Protein AF-A0A8C5FB60-F1 (afdb_monomer)

InterPro domains:
  IPR001315 CARD domain [PF00619] (2-83)
  IPR001315 CARD domain [PS50209] (1-87)
  IPR002398 Peptidase C14 family [PTHR47901] (4-89)
  IPR011029 Death-like domain superfamily [G3DSA:1.10.533.10] (1-86)
  IPR011029 Death-like domain superfamily [SSF47986] (2-84)

Solvent-accessible surface area (backbone atoms only — not comparable to full-atom values): 5532 Å² total; per-residue (Å²): 113,59,68,62,52,46,32,72,69,63,50,67,70,56,55,53,53,52,44,52,52,36,34,76,69,66,72,38,52,74,65,56,48,47,49,36,64,70,76,35,94,43,70,44,49,24,42,47,45,49,51,52,51,30,59,72,70,31,68,69,40,46,52,51,54,52,51,48,35,61,74,76,34,52,68,59,27,41,77,54,66,77,39,81,72,95,78,79,80,80,83,73,80,133

Secondary structure (DSSP, 8-state):
-HHHHHHHH--HHHHHHHHHHHHHTTSS-HHHHHHHHHS-SSHHHHHHHHHHHHHHH-HHHHHHHHHHHHHH-HHHHHHTTSS-----------

Organism: Gadus morhua (NCBI:txid8049)

Radius of gyration: 15.31 Å; Cα contacts (8 Å, |Δi|>4): 73; chains: 1; bounding box: 53×37×25 Å

Foldseek 3Di:
DLLVLCLVPPDPVLLLVLLVQCVVVVLDPPVLSCCLPPVDDDSSSSSNSSVVSLVVSHDVSVVSSLVCCVVPPVVSCCSSVVDPDPDDPDPDDD

Structure (mmCIF, N/CA/C/O backbone):
data_AF-A0A8C5FB60-F1
#
_entry.id   AF-A0A8C5FB60-F1
#
loop_
_atom_site.group_PDB
_atom_site.id
_atom_site.type_symbol
_atom_site.label_atom_id
_atom_site.label_alt_id
_atom_site.label_comp_id
_atom_site.label_asym_id
_atom_site.label_entity_id
_atom_site.label_seq_id
_atom_site.pdbx_PDB_ins_code
_atom_site.Cartn_x
_atom_site.Cartn_y
_atom_site.Cartn_z
_atom_site.occupancy
_atom_site.B_iso_or_equiv
_atom_site.auth_seq_id
_atom_site.auth_comp_id
_atom_site.auth_asym_id
_atom_site.auth_atom_id
_atom_site.pdbx_PDB_model_num
ATOM 1 N N . MET A 1 1 ? 0.302 -19.308 0.438 1.00 69.62 1 MET A N 1
ATOM 2 C CA . MET A 1 1 ? 0.925 -18.056 0.941 1.00 69.62 1 MET A CA 1
ATOM 3 C C . MET A 1 1 ? 0.187 -16.845 0.374 1.00 69.62 1 MET A C 1
ATOM 5 O O . MET A 1 1 ? 0.306 -16.591 -0.819 1.00 69.62 1 MET A O 1
ATOM 9 N N . VAL A 1 2 ? -0.532 -16.085 1.209 1.00 85.06 2 VAL A N 1
ATOM 10 C CA . VAL A 1 2 ? -1.321 -14.896 0.800 1.00 85.06 2 VAL A CA 1
ATOM 11 C C . VAL A 1 2 ? -0.456 -13.827 0.118 1.00 85.06 2 VAL A C 1
ATOM 13 O O . VAL A 1 2 ? -0.845 -13.271 -0.905 1.00 85.06 2 VAL A O 1
ATOM 16 N N . ARG A 1 3 ? 0.764 -13.595 0.622 1.00 89.00 3 ARG A N 1
ATOM 17 C CA . ARG A 1 3 ? 1.731 -12.648 0.040 1.00 89.00 3 ARG A CA 1
ATOM 18 C C . ARG A 1 3 ? 2.076 -12.976 -1.416 1.00 89.00 3 ARG A C 1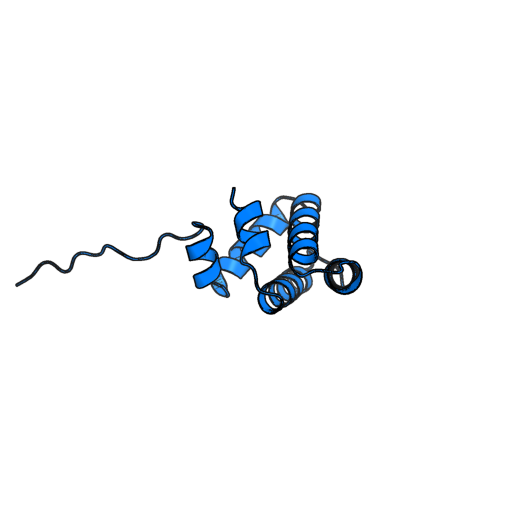
ATOM 20 O O . ARG A 1 3 ? 2.063 -12.090 -2.264 1.00 89.00 3 ARG A O 1
ATOM 27 N N . CYS A 1 4 ? 2.382 -14.240 -1.714 1.00 90.50 4 CYS A N 1
ATOM 28 C CA . CYS A 1 4 ? 2.722 -14.661 -3.074 1.00 90.50 4 CYS A CA 1
ATOM 29 C C . CYS A 1 4 ? 1.548 -14.466 -4.032 1.00 90.50 4 CYS A C 1
ATOM 31 O O . CYS A 1 4 ? 1.753 -14.001 -5.151 1.00 90.50 4 CYS A O 1
ATOM 33 N N . GLU A 1 5 ? 0.337 -14.797 -3.588 1.00 92.81 5 GLU A N 1
ATOM 34 C CA . GLU A 1 5 ? -0.858 -14.669 -4.416 1.00 92.81 5 GLU A CA 1
ATOM 35 C C . GLU A 1 5 ? -1.206 -13.201 -4.672 1.00 92.81 5 GLU A C 1
ATOM 37 O O . GLU A 1 5 ? -1.474 -12.820 -5.811 1.00 92.81 5 GLU A O 1
ATOM 42 N N . PHE A 1 6 ? -1.067 -12.341 -3.658 1.00 93.62 6 PHE A N 1
ATOM 43 C CA . PHE A 1 6 ? -1.228 -10.896 -3.815 1.00 93.62 6 PHE A CA 1
ATOM 44 C C . PHE A 1 6 ? -0.258 -10.346 -4.861 1.00 93.62 6 PHE A C 1
ATOM 46 O O . PHE A 1 6 ? -0.683 -9.706 -5.816 1.00 93.62 6 PHE A O 1
ATOM 53 N N . VAL A 1 7 ? 1.038 -10.653 -4.745 1.00 94.75 7 VAL A N 1
ATOM 54 C CA . VAL A 1 7 ? 2.062 -10.175 -5.691 1.00 94.75 7 VAL A CA 1
ATOM 55 C C . VAL A 1 7 ? 1.778 -10.637 -7.125 1.00 94.75 7 VAL A C 1
ATOM 57 O O . VAL A 1 7 ? 2.014 -9.893 -8.080 1.00 94.75 7 VAL A O 1
ATOM 60 N N . LYS A 1 8 ? 1.257 -11.856 -7.299 1.00 93.44 8 LYS A N 1
ATOM 61 C CA . LYS A 1 8 ? 0.904 -12.392 -8.618 1.00 93.44 8 LYS A CA 1
ATOM 62 C C . LYS A 1 8 ? -0.314 -11.690 -9.219 1.00 93.44 8 LYS A C 1
ATOM 64 O O . LYS A 1 8 ? -0.259 -11.317 -10.394 1.00 93.44 8 LYS A O 1
ATOM 69 N N . THR A 1 9 ? -1.372 -11.503 -8.435 1.00 92.06 9 THR A N 1
ATOM 70 C CA . THR A 1 9 ? -2.723 -11.180 -8.930 1.00 92.06 9 THR A CA 1
ATOM 71 C C . THR A 1 9 ? -3.101 -9.705 -8.835 1.00 92.06 9 THR A C 1
ATOM 73 O O . THR A 1 9 ? -3.955 -9.248 -9.598 1.00 92.06 9 THR A O 1
ATOM 76 N N . VAL A 1 10 ? -2.467 -8.932 -7.947 1.00 94.88 10 VAL A N 1
ATOM 77 C CA . VAL A 1 10 ? -2.839 -7.532 -7.720 1.00 94.88 10 VAL A CA 1
ATOM 78 C C . VAL A 1 10 ? -2.615 -6.686 -8.975 1.00 94.88 10 VAL A C 1
ATOM 80 O O . VAL A 1 10 ? -1.591 -6.790 -9.656 1.00 94.88 10 VAL A O 1
ATOM 83 N N . LYS A 1 11 ? -3.584 -5.823 -9.288 1.00 94.50 11 LYS A N 1
ATOM 84 C CA . LYS A 1 11 ? -3.502 -4.846 -10.383 1.00 94.50 11 LYS A CA 1
ATOM 8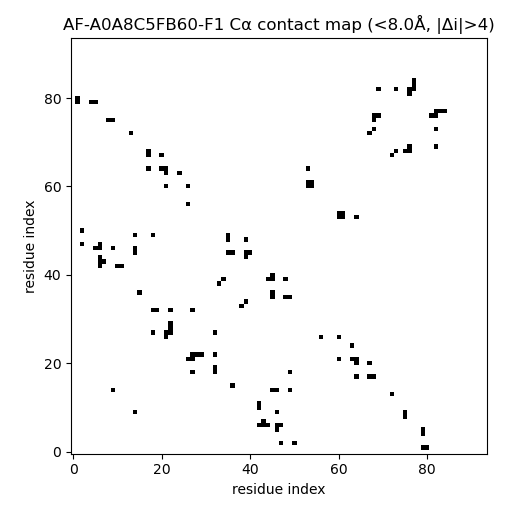5 C C . LYS A 1 11 ? -2.822 -3.566 -9.895 1.00 94.50 11 LYS A C 1
ATOM 87 O O . LYS A 1 11 ? -2.953 -3.197 -8.732 1.00 94.50 11 LYS A O 1
ATOM 92 N N . ILE A 1 12 ? -2.161 -2.837 -10.796 1.00 93.94 12 ILE A N 1
ATOM 93 C CA . ILE A 1 12 ? -1.488 -1.571 -10.448 1.00 93.94 12 ILE A CA 1
ATOM 94 C C . ILE A 1 12 ? -2.455 -0.524 -9.871 1.00 93.94 12 ILE A C 1
ATOM 96 O O . ILE A 1 12 ? -2.099 0.202 -8.949 1.00 93.94 12 ILE A O 1
ATOM 100 N N . SER A 1 13 ? -3.699 -0.491 -10.358 1.00 94.25 13 SER A N 1
ATOM 101 C CA . SER A 1 13 ? -4.749 0.390 -9.837 1.00 94.25 13 SER A CA 1
ATOM 102 C C . SER A 1 13 ? -5.094 0.091 -8.378 1.00 94.25 13 SER A C 1
ATOM 104 O O . SER A 1 13 ? -5.302 1.020 -7.604 1.00 94.25 13 SER A O 1
ATOM 106 N N . VAL A 1 14 ? -5.096 -1.189 -7.995 1.00 95.19 14 VAL A N 1
ATOM 107 C CA . VAL A 1 14 ? -5.331 -1.620 -6.612 1.00 95.19 14 VAL A CA 1
ATOM 108 C C . VAL A 1 14 ? -4.159 -1.217 -5.721 1.00 95.19 14 VAL A C 1
ATOM 110 O O . VAL A 1 14 ? -4.389 -0.684 -4.644 1.00 95.19 14 VAL A O 1
ATOM 113 N N . ILE A 1 15 ? -2.913 -1.391 -6.181 1.00 95.75 15 ILE A N 1
ATOM 114 C CA . ILE A 1 15 ? -1.722 -0.920 -5.448 1.00 95.75 15 ILE A CA 1
ATOM 115 C C . ILE A 1 15 ? -1.834 0.584 -5.168 1.00 95.75 15 ILE A C 1
ATOM 117 O O . ILE A 1 15 ? -1.690 1.001 -4.022 1.00 95.75 15 ILE A O 1
ATOM 121 N N . ARG A 1 16 ? -2.150 1.392 -6.191 1.00 95.06 16 ARG A N 1
ATOM 122 C CA . ARG A 1 16 ? -2.292 2.847 -6.039 1.00 95.06 16 ARG A CA 1
ATOM 123 C C . ARG A 1 16 ? -3.381 3.214 -5.033 1.00 95.06 16 ARG A C 1
ATOM 125 O O . ARG A 1 16 ? -3.114 3.990 -4.127 1.00 95.06 16 ARG A O 1
ATOM 132 N N . GLY A 1 17 ? -4.566 2.619 -5.152 1.00 95.12 17 GLY A N 1
ATOM 133 C CA . GLY A 1 17 ? -5.661 2.922 -4.233 1.00 95.12 17 GLY A CA 1
ATOM 134 C C . GLY A 1 17 ? -5.398 2.459 -2.795 1.00 95.12 17 GLY A C 1
ATOM 135 O O . GLY A 1 17 ? -5.854 3.103 -1.860 1.00 95.12 17 GLY A O 1
ATOM 136 N N . LEU A 1 18 ? -4.634 1.380 -2.592 1.00 96.00 18 LEU A N 1
ATOM 137 C CA . LEU A 1 18 ? -4.196 0.978 -1.251 1.00 96.00 18 LEU A CA 1
ATOM 138 C C . LEU A 1 18 ? -3.188 1.968 -0.656 1.00 96.00 18 LEU A C 1
ATOM 140 O O . LEU A 1 18 ? -3.274 2.276 0.528 1.00 96.00 18 LEU A O 1
ATOM 144 N N . LEU A 1 19 ? -2.262 2.490 -1.465 1.00 96.00 19 LEU A N 1
ATOM 145 C CA . LEU A 1 19 ? -1.338 3.542 -1.033 1.00 96.00 19 LEU A CA 1
ATOM 146 C C . LEU A 1 19 ? -2.076 4.835 -0.668 1.00 96.00 19 LEU A C 1
ATOM 148 O O . LEU A 1 19 ? -1.727 5.461 0.328 1.00 96.00 19 LEU A O 1
ATOM 152 N N . ASP A 1 20 ? -3.100 5.210 -1.440 1.00 95.62 20 ASP A N 1
ATOM 153 C CA . ASP A 1 20 ? -3.958 6.364 -1.142 1.00 95.62 20 ASP A CA 1
ATOM 154 C C . ASP A 1 20 ? -4.650 6.208 0.219 1.00 95.62 20 ASP A C 1
ATOM 156 O O . ASP A 1 20 ? -4.617 7.120 1.042 1.00 95.62 20 ASP A O 1
ATOM 160 N N . ASP A 1 21 ? -5.193 5.022 0.501 1.00 94.56 21 ASP A N 1
ATOM 161 C CA . ASP A 1 21 ? -5.871 4.742 1.770 1.00 94.56 21 ASP A CA 1
ATOM 162 C C . ASP A 1 21 ? -4.907 4.738 2.961 1.00 94.56 21 ASP A C 1
ATOM 164 O O . ASP A 1 21 ? -5.225 5.249 4.034 1.00 94.56 21 ASP A O 1
ATOM 168 N N . LEU A 1 22 ? -3.708 4.180 2.787 1.00 95.25 22 LEU A N 1
ATOM 169 C CA . LEU A 1 22 ? -2.675 4.180 3.825 1.00 95.25 22 LEU A CA 1
ATOM 170 C C . LEU A 1 22 ? -2.144 5.594 4.106 1.00 95.25 22 LEU A C 1
ATOM 172 O O . LEU A 1 22 ? -1.813 5.902 5.255 1.00 95.25 22 LEU A O 1
ATOM 176 N N . LEU A 1 23 ? -2.094 6.452 3.086 1.00 95.62 23 LEU A N 1
ATOM 177 C CA . LEU A 1 23 ? -1.736 7.863 3.212 1.00 95.62 23 LEU A CA 1
ATOM 178 C C . LEU A 1 23 ? -2.831 8.656 3.940 1.00 95.62 23 LEU A C 1
ATOM 180 O O . LEU A 1 23 ? -2.531 9.383 4.885 1.00 95.62 23 LEU A O 1
ATOM 184 N N . GLU A 1 24 ? -4.100 8.473 3.564 1.00 95.06 24 GLU A N 1
ATOM 185 C CA . GLU A 1 24 ? -5.250 9.122 4.217 1.00 95.06 24 GLU A CA 1
ATOM 186 C C . GLU A 1 24 ? -5.313 8.783 5.715 1.00 95.06 24 GLU A C 1
ATOM 188 O O . GLU A 1 24 ? -5.562 9.643 6.560 1.00 95.06 24 GLU A O 1
ATOM 193 N N . GLN A 1 25 ? -4.995 7.535 6.062 1.00 93.69 25 GLN A N 1
ATOM 194 C CA . GLN A 1 25 ? -4.948 7.053 7.443 1.00 93.69 25 GLN A CA 1
ATOM 195 C C . GLN A 1 25 ? -3.644 7.418 8.183 1.00 93.69 25 GLN A C 1
ATOM 197 O O . GLN A 1 25 ? -3.431 6.964 9.311 1.00 93.69 25 GLN A O 1
ATOM 202 N N . LYS A 1 26 ? -2.772 8.235 7.570 1.00 93.56 26 LYS A N 1
ATOM 203 C CA . LYS A 1 26 ? -1.480 8.700 8.111 1.00 93.56 26 LYS A CA 1
ATOM 204 C C . LYS A 1 26 ? -0.531 7.566 8.517 1.00 93.56 26 LYS A C 1
ATOM 206 O O . LYS A 1 26 ? 0.283 7.720 9.426 1.00 93.56 26 LYS A O 1
ATOM 211 N N . VAL A 1 27 ? -0.658 6.406 7.875 1.00 95.12 27 VAL A N 1
ATOM 212 C CA . VAL A 1 27 ? 0.249 5.263 8.059 1.00 95.12 27 VAL A CA 1
ATOM 213 C C . VAL A 1 27 ? 1.473 5.425 7.165 1.00 95.12 27 VAL A C 1
ATOM 215 O O . VAL A 1 27 ? 2.594 5.135 7.584 1.00 95.12 27 VAL A O 1
ATOM 218 N N . PHE A 1 28 ? 1.240 5.873 5.931 1.00 95.00 28 PHE A N 1
ATOM 219 C CA . PHE A 1 28 ? 2.272 6.187 4.950 1.00 95.00 28 PHE A CA 1
ATOM 220 C C . PHE A 1 28 ? 2.410 7.702 4.807 1.00 95.00 28 PHE A C 1
ATOM 222 O O . PHE A 1 28 ? 1.442 8.440 4.988 1.00 95.00 28 PHE A O 1
ATOM 229 N N . SER A 1 29 ? 3.614 8.153 4.465 1.00 95.69 29 SER A N 1
ATOM 230 C CA . SER A 1 29 ? 3.868 9.509 3.979 1.00 95.69 29 SER A CA 1
ATOM 231 C C . SER A 1 29 ? 3.743 9.589 2.451 1.00 95.69 29 SER A C 1
ATOM 233 O O . SER A 1 29 ? 3.653 8.577 1.748 1.00 95.69 29 SER A O 1
ATOM 235 N N . THR A 1 30 ? 3.764 10.807 1.906 1.00 94.56 30 THR A N 1
ATOM 236 C CA . THR A 1 30 ? 3.859 11.015 0.453 1.00 94.56 30 THR A CA 1
ATOM 237 C C . THR A 1 30 ? 5.128 10.374 -0.116 1.00 94.56 30 THR A C 1
ATOM 239 O O . THR A 1 30 ? 5.078 9.767 -1.183 1.00 94.56 30 THR A O 1
ATOM 242 N N . GLU A 1 31 ? 6.240 10.440 0.619 1.00 94.38 31 GLU A N 1
ATOM 243 C CA . GLU A 1 31 ? 7.513 9.811 0.244 1.00 94.38 31 GLU A CA 1
ATOM 244 C C . GLU A 1 31 ? 7.407 8.285 0.215 1.00 94.38 31 GLU A C 1
ATOM 246 O O . GLU A 1 31 ? 7.863 7.665 -0.743 1.00 94.38 31 GLU A O 1
ATOM 251 N N . ASP A 1 32 ? 6.736 7.676 1.202 1.00 94.25 32 ASP A N 1
ATOM 252 C CA . ASP A 1 32 ? 6.490 6.230 1.218 1.00 94.25 32 ASP A CA 1
ATOM 253 C C . ASP A 1 32 ? 5.740 5.795 -0.055 1.00 94.25 32 ASP A C 1
ATOM 255 O O . ASP A 1 32 ? 6.098 4.816 -0.713 1.00 94.25 32 ASP A O 1
ATOM 259 N N . LYS A 1 33 ? 4.712 6.558 -0.446 1.00 92.38 33 LYS A N 1
ATOM 260 C CA . LYS A 1 33 ? 3.926 6.293 -1.656 1.00 92.38 33 LYS A CA 1
ATOM 261 C C . LYS A 1 33 ? 4.752 6.435 -2.936 1.00 92.38 33 LYS A C 1
ATOM 263 O O . LYS A 1 33 ? 4.638 5.581 -3.817 1.00 92.38 33 LYS A O 1
ATOM 268 N N . VAL A 1 34 ? 5.556 7.492 -3.050 1.00 92.69 34 VAL A N 1
ATOM 269 C CA . VAL A 1 34 ? 6.457 7.698 -4.197 1.00 92.69 34 VAL A CA 1
ATOM 270 C C . VAL A 1 34 ? 7.469 6.561 -4.275 1.00 92.69 34 VAL A C 1
ATOM 272 O O . VAL A 1 34 ? 7.638 5.982 -5.345 1.00 92.69 34 VAL A O 1
ATOM 275 N N . SER A 1 35 ? 8.045 6.155 -3.142 1.00 92.38 35 SER A N 1
ATOM 276 C CA . SER A 1 35 ? 9.011 5.058 -3.081 1.00 92.38 35 SER A CA 1
ATOM 277 C C . SER A 1 35 ? 8.439 3.759 -3.652 1.00 92.38 35 SER A C 1
ATOM 279 O O . SER A 1 35 ? 9.047 3.150 -4.529 1.00 92.38 35 SER A O 1
ATOM 281 N N . VAL A 1 36 ? 7.219 3.375 -3.263 1.00 91.88 36 VAL A N 1
ATOM 282 C CA . VAL A 1 36 ? 6.573 2.171 -3.816 1.00 91.88 36 VAL A CA 1
ATOM 283 C C . VAL A 1 36 ? 6.283 2.311 -5.312 1.00 91.88 36 VAL A C 1
ATOM 285 O O . VAL A 1 36 ? 6.363 1.325 -6.041 1.00 91.88 36 VAL A O 1
ATOM 288 N N . MET A 1 37 ? 5.903 3.496 -5.79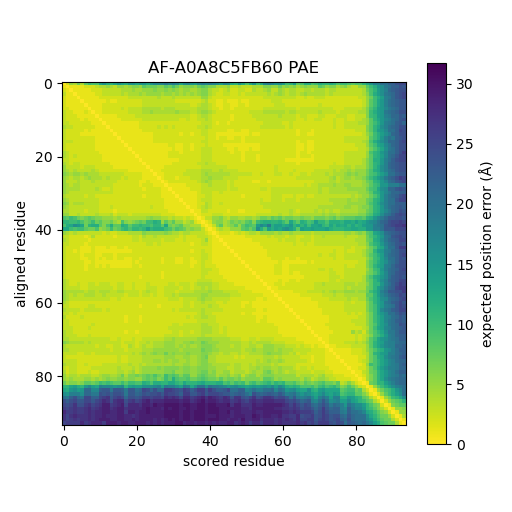4 1.00 91.31 37 MET A N 1
ATOM 289 C CA . MET A 1 37 ? 5.435 3.671 -7.174 1.00 91.31 37 MET A CA 1
ATOM 290 C C . MET A 1 37 ? 6.563 3.882 -8.186 1.00 91.31 37 MET A C 1
ATOM 292 O O . MET A 1 37 ? 6.477 3.343 -9.297 1.00 91.31 37 MET A O 1
ATOM 296 N N . GLU A 1 38 ? 7.591 4.639 -7.820 1.00 86.88 38 GLU A N 1
ATOM 297 C CA . GLU A 1 38 ? 8.635 5.110 -8.732 1.00 86.88 38 GLU A CA 1
ATOM 298 C C . GLU A 1 38 ? 9.931 4.302 -8.633 1.00 86.88 38 GLU A C 1
ATOM 300 O O . GLU A 1 38 ? 10.567 4.079 -9.661 1.00 86.88 38 GLU A O 1
ATOM 305 N N . ASN A 1 39 ? 10.284 3.770 -7.455 1.00 79.88 39 ASN A N 1
ATOM 306 C CA . ASN A 1 39 ? 11.542 3.025 -7.303 1.00 79.88 39 ASN A CA 1
ATOM 307 C C . ASN A 1 39 ? 11.481 1.605 -7.894 1.00 79.88 39 ASN A C 1
ATOM 309 O O . ASN A 1 39 ? 12.516 0.985 -8.133 1.00 79.88 39 ASN A O 1
ATOM 313 N N . GLU A 1 40 ? 10.282 1.082 -8.166 1.00 83.31 40 GLU A N 1
ATOM 314 C CA . GLU A 1 40 ? 10.081 -0.307 -8.579 1.00 83.31 40 GLU A CA 1
ATOM 315 C C . GLU A 1 40 ? 9.712 -0.452 -10.062 1.00 83.31 40 GLU A C 1
ATOM 317 O O . GLU A 1 40 ? 8.742 0.130 -10.561 1.00 83.31 40 GLU A O 1
ATOM 322 N N . ARG A 1 41 ? 10.455 -1.3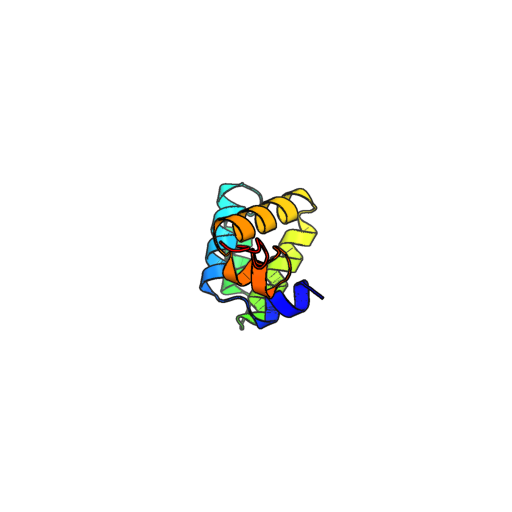12 -10.777 1.00 81.44 41 ARG A N 1
ATOM 323 C CA . ARG A 1 41 ? 10.336 -1.467 -12.240 1.00 81.44 41 ARG A CA 1
ATOM 324 C C . ARG A 1 41 ? 9.094 -2.237 -12.684 1.00 81.44 41 ARG A C 1
ATOM 326 O O . ARG A 1 41 ? 8.553 -1.961 -13.754 1.00 81.44 41 ARG A O 1
ATOM 333 N N . SER A 1 42 ? 8.618 -3.198 -11.890 1.00 92.75 42 SER A N 1
ATOM 334 C CA . SER A 1 42 ? 7.486 -4.053 -12.264 1.00 92.7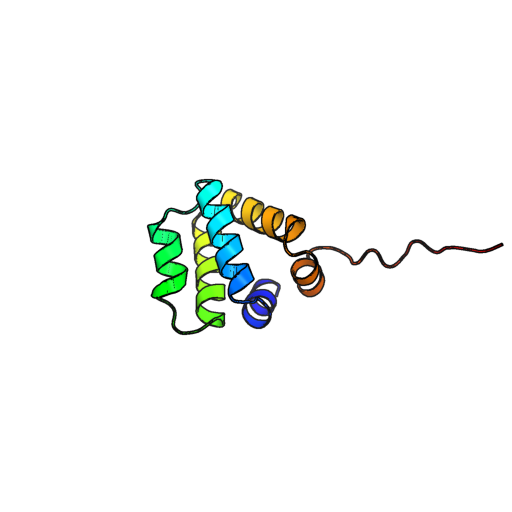5 42 SER A CA 1
ATOM 335 C C . SER A 1 42 ? 6.320 -3.967 -11.281 1.00 92.75 42 SER A C 1
ATOM 337 O O . SER A 1 42 ? 6.477 -3.653 -10.106 1.00 92.75 42 SER A O 1
ATOM 339 N N . ARG A 1 43 ? 5.115 -4.330 -11.744 1.00 94.44 43 ARG A N 1
ATOM 340 C CA . ARG A 1 43 ? 3.924 -4.472 -10.884 1.00 94.44 43 ARG A CA 1
ATOM 341 C C . ARG A 1 43 ? 4.171 -5.405 -9.695 1.00 94.44 43 ARG A C 1
ATOM 343 O O . ARG A 1 43 ? 3.669 -5.148 -8.607 1.00 94.44 43 ARG A O 1
ATOM 350 N N . LYS A 1 44 ? 4.911 -6.496 -9.917 1.00 95.06 44 LYS A N 1
ATOM 351 C CA . LYS A 1 44 ? 5.205 -7.486 -8.875 1.00 95.06 44 LYS A CA 1
ATOM 352 C C . LYS A 1 44 ? 6.142 -6.905 -7.824 1.00 95.06 44 LYS A C 1
ATOM 354 O O . LYS A 1 44 ? 5.936 -7.154 -6.642 1.00 95.06 44 LYS A O 1
ATOM 359 N N . ASP A 1 45 ? 7.124 -6.117 -8.246 1.00 94.75 45 ASP A N 1
ATOM 360 C CA . ASP A 1 45 ? 8.074 -5.511 -7.316 1.00 94.75 45 ASP A CA 1
ATOM 361 C C . ASP A 1 45 ? 7.403 -4.411 -6.491 1.00 94.75 45 ASP A C 1
ATOM 363 O O . ASP A 1 45 ? 7.500 -4.440 -5.269 1.00 94.75 45 ASP A O 1
ATOM 367 N N . ARG A 1 46 ? 6.544 -3.591 -7.114 1.00 95.62 46 ARG A N 1
ATOM 368 C CA . ARG A 1 46 ? 5.647 -2.661 -6.401 1.00 95.62 46 ARG A CA 1
ATOM 369 C C . ARG A 1 46 ? 4.788 -3.365 -5.353 1.00 95.62 46 ARG A C 1
ATOM 371 O O . ARG A 1 46 ? 4.676 -2.909 -4.221 1.00 95.62 46 ARG A O 1
ATOM 378 N N . ALA A 1 47 ? 4.179 -4.494 -5.718 1.00 96.06 47 ALA A N 1
ATOM 379 C CA . ALA A 1 47 ? 3.354 -5.270 -4.798 1.00 96.06 47 ALA A CA 1
ATOM 380 C C . ALA A 1 47 ? 4.170 -5.838 -3.629 1.00 96.06 47 ALA A C 1
ATOM 382 O O . ALA A 1 47 ? 3.690 -5.854 -2.498 1.00 96.06 47 ALA A O 1
ATOM 383 N N . ARG A 1 48 ? 5.398 -6.297 -3.893 1.00 95.38 48 ARG A N 1
ATOM 384 C CA . ARG A 1 48 ? 6.311 -6.798 -2.863 1.00 95.38 48 ARG A CA 1
ATOM 385 C C . ARG A 1 48 ? 6.710 -5.676 -1.902 1.00 95.38 48 ARG A C 1
ATOM 387 O O . ARG A 1 48 ? 6.530 -5.839 -0.700 1.00 95.38 48 ARG A O 1
ATOM 394 N N . CYS A 1 49 ? 7.139 -4.541 -2.453 1.00 95.56 49 CYS A N 1
ATOM 395 C CA . CYS A 1 49 ? 7.536 -3.348 -1.715 1.00 95.56 49 CYS A CA 1
ATOM 396 C C . CYS A 1 49 ? 6.394 -2.825 -0.829 1.00 95.56 49 CYS A C 1
ATOM 398 O O . CYS A 1 49 ? 6.592 -2.629 0.366 1.00 95.56 49 CYS A O 1
ATOM 400 N N . LEU A 1 50 ? 5.165 -2.732 -1.357 1.00 96.12 50 LEU A N 1
ATOM 401 C CA . LEU A 1 50 ? 3.987 -2.361 -0.564 1.00 96.12 50 LEU A CA 1
ATOM 402 C C . LEU A 1 50 ? 3.808 -3.272 0.661 1.00 96.12 50 LEU A C 1
ATOM 404 O O . LEU A 1 50 ? 3.619 -2.776 1.769 1.00 96.12 50 LEU A O 1
ATOM 408 N N . ILE A 1 51 ? 3.866 -4.596 0.478 1.00 95.06 51 ILE A N 1
ATOM 409 C CA . ILE A 1 51 ? 3.694 -5.532 1.598 1.00 95.06 51 ILE A CA 1
ATOM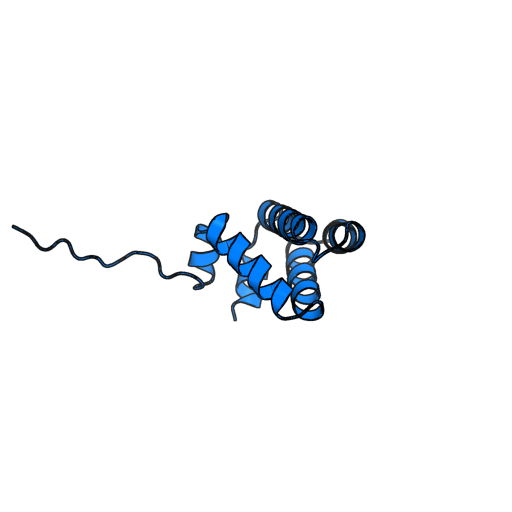 410 C C . ILE A 1 51 ? 4.841 -5.383 2.602 1.00 95.06 51 ILE A C 1
ATOM 412 O O . ILE A 1 51 ? 4.583 -5.371 3.803 1.00 95.06 51 ILE A O 1
ATOM 416 N N . ASP A 1 52 ? 6.087 -5.268 2.138 1.00 94.94 52 ASP A N 1
ATOM 417 C CA . ASP A 1 52 ? 7.253 -5.104 3.016 1.00 94.94 52 ASP A CA 1
ATOM 418 C C . ASP A 1 52 ? 7.161 -3.832 3.855 1.00 94.94 52 ASP A C 1
ATOM 420 O O . ASP A 1 52 ? 7.365 -3.880 5.068 1.00 94.94 52 ASP A O 1
ATOM 424 N N . MET A 1 53 ? 6.756 -2.718 3.248 1.00 95.00 53 MET A N 1
ATOM 425 C CA . MET A 1 53 ? 6.555 -1.465 3.967 1.00 95.00 53 MET A CA 1
ATOM 426 C C . MET A 1 53 ? 5.411 -1.558 4.976 1.00 95.00 53 MET A C 1
ATOM 428 O O . MET A 1 53 ? 5.563 -1.116 6.112 1.00 95.00 53 MET A O 1
ATOM 432 N N . VAL A 1 54 ? 4.279 -2.163 4.607 1.00 95.56 54 VAL A N 1
ATOM 433 C CA . VAL A 1 54 ? 3.148 -2.346 5.530 1.00 95.56 54 VAL A CA 1
ATOM 434 C C . VAL A 1 54 ? 3.542 -3.219 6.724 1.00 95.56 54 VAL A C 1
ATOM 436 O O . VAL A 1 54 ? 3.222 -2.866 7.858 1.00 95.56 54 VAL A O 1
ATOM 439 N N . ILE A 1 55 ? 4.289 -4.306 6.499 1.00 93.88 55 ILE A N 1
ATOM 440 C CA . ILE A 1 55 ? 4.827 -5.143 7.580 1.00 93.88 55 ILE A CA 1
ATOM 441 C C . ILE A 1 55 ? 5.791 -4.334 8.455 1.00 93.88 55 ILE A C 1
ATOM 443 O O . ILE A 1 55 ? 5.672 -4.374 9.678 1.00 93.88 55 ILE A O 1
ATOM 447 N N . GLY A 1 56 ? 6.698 -3.563 7.848 1.00 95.19 56 GLY A N 1
ATOM 448 C CA . GLY A 1 56 ? 7.675 -2.739 8.561 1.00 95.19 56 GLY A CA 1
ATOM 449 C C . GLY A 1 56 ? 7.048 -1.645 9.433 1.00 95.19 56 GLY A C 1
ATOM 450 O O . GLY A 1 56 ? 7.559 -1.354 10.510 1.00 95.19 56 GLY A O 1
ATOM 451 N N . LYS A 1 57 ? 5.907 -1.075 9.024 1.00 94.19 57 LYS A N 1
ATOM 452 C CA . LYS A 1 57 ? 5.134 -0.107 9.832 1.00 94.19 57 LYS A CA 1
ATOM 453 C C . LYS A 1 57 ? 4.340 -0.772 10.967 1.00 94.19 57 LYS A C 1
ATOM 455 O O . LYS A 1 57 ? 3.842 -0.080 11.855 1.00 94.19 57 LYS A O 1
ATOM 460 N N . GLY A 1 58 ? 4.210 -2.097 10.951 1.00 93.94 58 GLY A N 1
ATOM 461 C CA . GLY A 1 58 ? 3.621 -2.886 12.024 1.00 93.94 58 GLY A CA 1
ATOM 462 C C . GLY A 1 58 ? 2.12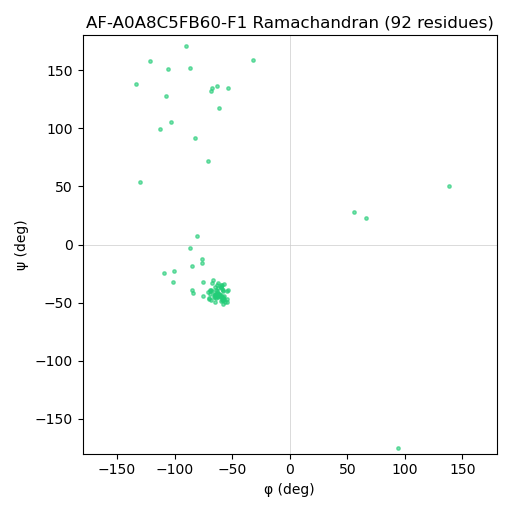8 -3.182 11.870 1.00 93.94 58 GLY A C 1
ATOM 463 O O . GLY A 1 58 ? 1.469 -2.876 10.876 1.00 93.94 58 GLY A O 1
ATOM 464 N N . GLU A 1 59 ? 1.568 -3.813 12.900 1.00 94.00 59 GLU A N 1
ATOM 465 C CA . GLU A 1 59 ? 0.252 -4.460 12.839 1.00 94.00 59 GLU A CA 1
ATOM 466 C C . GLU A 1 59 ? -0.899 -3.499 12.491 1.00 94.00 59 GLU A C 1
ATOM 468 O O . GLU A 1 59 ? -1.830 -3.862 11.768 1.00 94.00 59 GLU A O 1
ATOM 473 N N . LYS A 1 60 ? -0.826 -2.242 12.953 1.00 91.81 60 LYS A N 1
ATOM 474 C CA . LYS A 1 60 ? -1.832 -1.215 12.644 1.00 91.81 60 LYS A CA 1
ATOM 475 C C . LYS A 1 60 ? -1.945 -0.977 11.134 1.00 91.81 60 LYS A C 1
ATOM 477 O O . LYS A 1 60 ? -3.062 -0.899 10.624 1.00 91.81 60 LYS A O 1
ATOM 482 N N . ALA A 1 61 ? -0.816 -0.904 10.430 1.00 94.50 61 ALA A N 1
ATOM 483 C CA . ALA A 1 61 ? -0.777 -0.722 8.982 1.00 94.50 61 ALA A CA 1
ATOM 484 C C . ALA A 1 61 ? -1.415 -1.915 8.260 1.00 94.50 61 ALA A C 1
ATOM 486 O O . ALA A 1 61 ? -2.281 -1.737 7.402 1.00 94.50 61 ALA A O 1
ATOM 487 N N . SER A 1 62 ? -1.056 -3.131 8.678 1.00 94.62 62 SER A N 1
ATOM 488 C CA . SER A 1 62 ? -1.614 -4.374 8.138 1.00 94.62 62 SER A CA 1
ATOM 489 C C . SER A 1 62 ? -3.134 -4.433 8.284 1.00 94.62 62 SER A C 1
ATOM 491 O O . SER A 1 62 ? -3.836 -4.743 7.319 1.00 94.62 62 SER A O 1
ATOM 493 N N . ARG A 1 63 ? -3.672 -4.078 9.460 1.00 94.06 63 ARG A N 1
ATOM 494 C CA . ARG A 1 63 ? -5.127 -4.041 9.691 1.00 94.06 63 ARG A CA 1
ATOM 495 C C . ARG A 1 63 ? -5.832 -3.045 8.773 1.00 94.06 63 ARG A C 1
ATOM 497 O O . ARG A 1 63 ? -6.877 -3.377 8.217 1.00 94.06 63 ARG A O 1
ATOM 504 N N . ILE A 1 64 ? -5.256 -1.859 8.580 1.00 93.44 64 ILE A N 1
ATOM 505 C CA . ILE A 1 64 ? -5.818 -0.825 7.701 1.00 93.44 64 ILE A CA 1
ATOM 506 C C . ILE A 1 64 ? -5.812 -1.287 6.241 1.00 93.44 64 ILE A C 1
ATOM 508 O O . ILE A 1 64 ? -6.839 -1.186 5.569 1.00 93.44 64 ILE A O 1
ATOM 512 N N . MET A 1 65 ? -4.705 -1.864 5.764 1.00 94.69 65 MET A N 1
ATOM 513 C CA . MET A 1 65 ? -4.619 -2.412 4.409 1.00 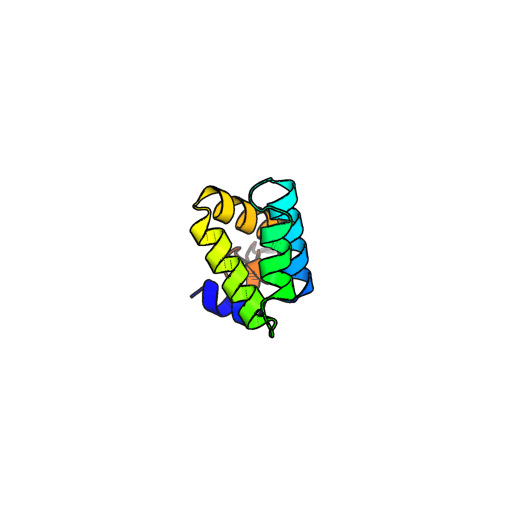94.69 65 MET A CA 1
ATOM 514 C C . MET A 1 65 ? -5.679 -3.499 4.183 1.00 94.69 65 MET A C 1
ATOM 516 O O . MET A 1 65 ? -6.418 -3.443 3.202 1.00 94.69 65 MET A O 1
ATOM 520 N N . ILE A 1 66 ? -5.818 -4.451 5.111 1.00 92.88 66 ILE A N 1
ATOM 521 C CA . ILE A 1 66 ? -6.825 -5.520 5.014 1.00 92.88 66 ILE A CA 1
ATOM 522 C C . ILE A 1 66 ? -8.248 -4.944 5.024 1.00 92.88 66 ILE A C 1
ATOM 524 O O . ILE A 1 66 ? -9.092 -5.387 4.243 1.00 92.88 66 ILE A O 1
ATOM 528 N N . ALA A 1 67 ? -8.530 -3.955 5.875 1.00 92.88 67 ALA A N 1
ATOM 529 C CA . ALA A 1 67 ? -9.838 -3.306 5.931 1.00 92.88 67 ALA A CA 1
ATOM 530 C C . ALA A 1 67 ? -10.177 -2.581 4.617 1.00 92.88 67 ALA A C 1
ATOM 532 O O . ALA A 1 67 ? -11.279 -2.750 4.091 1.00 92.88 67 ALA A O 1
ATOM 533 N N . SER A 1 68 ? -9.220 -1.841 4.046 1.00 93.38 68 SER A N 1
ATOM 534 C CA . SER A 1 68 ? -9.368 -1.218 2.726 1.00 93.38 68 SER A CA 1
ATOM 535 C C . SER A 1 68 ? -9.633 -2.269 1.642 1.00 93.38 68 SER A C 1
ATOM 537 O O . SER A 1 68 ? -10.593 -2.138 0.876 1.00 93.38 68 SER A O 1
ATOM 539 N N . MET A 1 69 ? -8.870 -3.368 1.637 1.00 93.19 69 MET A N 1
ATOM 540 C CA . MET A 1 69 ? -9.068 -4.470 0.695 1.00 93.19 69 MET A CA 1
ATOM 541 C C . MET A 1 69 ? -10.471 -5.069 0.784 1.00 93.19 69 MET A C 1
ATOM 543 O O . MET A 1 69 ? -11.141 -5.193 -0.239 1.00 93.19 69 MET A O 1
ATOM 547 N N . LYS A 1 70 ? -10.962 -5.358 1.993 1.00 90.62 70 LYS A N 1
ATOM 548 C CA . LYS A 1 70 ? -12.317 -5.894 2.192 1.00 90.62 70 LYS A CA 1
ATOM 549 C C . LYS A 1 70 ? -13.409 -4.919 1.745 1.00 90.62 70 LYS A C 1
ATOM 551 O O . LYS A 1 70 ? -14.443 -5.352 1.240 1.00 90.62 70 LYS A O 1
ATOM 556 N N . LYS A 1 71 ? -13.186 -3.612 1.915 1.00 90.88 71 LYS A N 1
ATOM 557 C CA . LYS A 1 71 ? -14.148 -2.565 1.545 1.00 90.88 71 LYS A CA 1
ATOM 558 C C . LYS A 1 71 ? -14.206 -2.330 0.034 1.00 90.88 71 LYS A C 1
ATOM 560 O O . LYS A 1 71 ? -15.298 -2.195 -0.509 1.00 90.88 71 LYS A O 1
ATOM 565 N N . LYS A 1 72 ? -13.049 -2.257 -0.631 1.00 90.81 72 LYS A N 1
ATOM 566 C CA . LYS A 1 72 ? -12.925 -1.764 -2.017 1.00 90.81 72 LYS A CA 1
ATOM 567 C C . LYS A 1 72 ? -12.605 -2.845 -3.047 1.00 90.81 72 LYS A C 1
ATOM 569 O O . LYS A 1 72 ? -12.921 -2.674 -4.218 1.00 90.81 72 LYS A O 1
ATOM 574 N N . TYR A 1 73 ? -11.992 -3.952 -2.634 1.00 90.56 73 TYR A N 1
ATOM 575 C CA . TYR A 1 73 ? -11.421 -4.959 -3.532 1.00 90.56 73 TYR A CA 1
ATOM 576 C C . TYR A 1 73 ? -11.892 -6.371 -3.159 1.00 90.56 73 TYR A C 1
ATOM 578 O O . TYR A 1 73 ? -11.083 -7.279 -2.964 1.00 90.56 73 TYR A O 1
ATOM 586 N N . LYS A 1 74 ? -13.215 -6.564 -3.069 1.00 88.06 74 LYS A N 1
ATOM 587 C CA . LYS A 1 74 ? -13.836 -7.847 -2.685 1.00 88.06 74 LYS A CA 1
ATOM 588 C C . LYS A 1 74 ? -13.384 -9.020 -3.560 1.00 88.06 74 LYS A C 1
ATOM 590 O O . LYS A 1 74 ? -13.091 -10.087 -3.025 1.00 88.06 74 LYS A O 1
ATOM 595 N N . ASP A 1 75 ? -13.247 -8.809 -4.869 1.00 88.25 75 ASP A N 1
ATOM 596 C CA . ASP A 1 75 ? -12.764 -9.845 -5.794 1.00 88.25 75 ASP A CA 1
ATOM 597 C C . ASP A 1 75 ? -11.345 -10.290 -5.437 1.00 88.25 75 ASP A C 1
ATOM 599 O O . ASP A 1 75 ? -11.059 -11.480 -5.347 1.00 88.25 75 ASP A O 1
ATOM 603 N N . LEU A 1 76 ? -10.462 -9.329 -5.144 1.00 90.00 76 LEU A N 1
ATOM 604 C CA . LEU A 1 76 ? -9.102 -9.625 -4.707 1.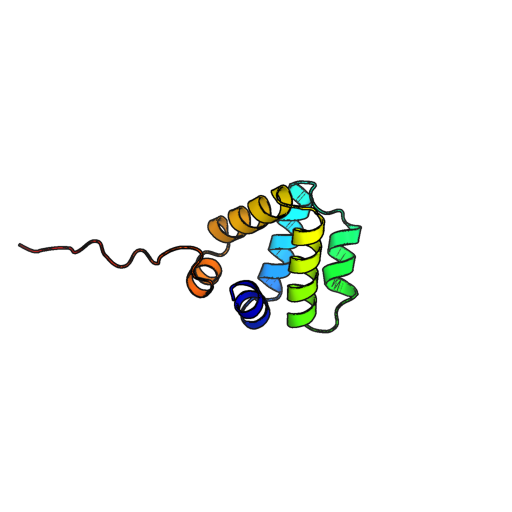00 90.00 76 LEU A CA 1
ATOM 605 C C . LEU A 1 76 ? -9.114 -10.353 -3.360 1.00 90.00 76 LEU A C 1
ATOM 607 O O . LEU A 1 76 ? -8.402 -11.336 -3.199 1.00 90.00 76 LEU A O 1
ATOM 611 N N . CYS A 1 77 ? -9.933 -9.921 -2.399 1.00 89.06 77 CYS A N 1
ATOM 612 C CA . CYS A 1 77 ? -10.067 -10.626 -1.124 1.00 89.06 77 CYS A CA 1
ATOM 613 C C . CYS A 1 77 ? -10.549 -12.071 -1.295 1.00 89.06 77 CYS A C 1
ATOM 615 O O . CYS A 1 77 ? -10.068 -12.938 -0.571 1.00 89.06 77 CYS A O 1
ATOM 617 N N . SER A 1 78 ? -11.444 -12.331 -2.248 1.00 88.19 78 SER A N 1
ATOM 618 C CA . SER A 1 78 ? -11.933 -13.681 -2.553 1.00 88.19 78 SER A CA 1
ATOM 619 C C . SER A 1 78 ? -10.821 -14.538 -3.163 1.00 88.19 78 SER A C 1
ATOM 621 O O . SER A 1 78 ? -10.545 -15.624 -2.664 1.00 88.19 78 SER A O 1
ATOM 623 N N . THR A 1 79 ? -10.096 -14.010 -4.156 1.00 88.31 79 THR A N 1
ATOM 624 C CA . THR A 1 79 ? -8.923 -14.671 -4.763 1.00 88.31 79 THR A CA 1
ATOM 625 C C . THR A 1 79 ? -7.838 -14.996 -3.735 1.00 88.31 79 THR A C 1
ATOM 627 O O . THR A 1 79 ? -7.154 -16.010 -3.840 1.00 88.31 79 THR A O 1
ATOM 630 N N . LEU A 1 80 ? -7.677 -14.146 -2.720 1.00 87.94 80 LEU A N 1
ATOM 631 C CA . LEU A 1 80 ? -6.688 -14.327 -1.658 1.00 87.94 80 LEU A CA 1
ATOM 632 C C . LEU A 1 80 ? -7.177 -15.195 -0.489 1.00 87.94 80 LEU A C 1
ATOM 634 O O . LEU A 1 80 ? -6.405 -15.413 0.446 1.00 87.94 80 LEU A O 1
ATOM 638 N N . GLY A 1 81 ? -8.434 -15.654 -0.502 1.00 85.44 81 GLY A N 1
ATOM 639 C CA . GLY A 1 81 ? -9.037 -16.408 0.601 1.00 85.44 81 GLY A CA 1
ATOM 640 C C . GLY A 1 81 ? -9.211 -15.596 1.893 1.00 85.44 81 GLY A C 1
ATOM 641 O O . GLY A 1 81 ? -9.257 -16.164 2.979 1.00 85.44 81 GLY A O 1
ATOM 642 N N . LEU A 1 82 ? -9.265 -14.262 1.800 1.00 84.12 82 LEU A N 1
ATOM 643 C CA . LEU A 1 82 ? -9.440 -13.347 2.941 1.00 84.12 82 LEU A CA 1
ATOM 644 C C . LEU A 1 82 ? -10.908 -13.144 3.332 1.00 84.12 82 LEU A C 1
ATOM 646 O O . LEU A 1 82 ? -11.201 -12.641 4.423 1.00 84.12 82 LEU A O 1
ATOM 650 N N . ILE A 1 83 ? -11.813 -13.471 2.416 1.00 80.88 83 ILE A N 1
ATOM 651 C CA . ILE A 1 83 ? -13.250 -13.563 2.642 1.00 80.88 83 ILE A CA 1
ATOM 652 C C . ILE A 1 83 ? -13.728 -14.864 2.007 1.00 80.88 83 ILE A C 1
ATOM 654 O O . ILE A 1 83 ? -13.292 -15.216 0.910 1.00 80.88 83 ILE A O 1
ATOM 658 N N . SER A 1 84 ? -14.614 -15.580 2.691 1.00 66.44 84 SER A N 1
ATOM 659 C CA . SER A 1 84 ? -15.356 -16.663 2.058 1.00 66.44 84 SER A CA 1
ATOM 660 C C . SER A 1 84 ? -16.307 -16.039 1.041 1.00 66.44 84 SER A C 1
ATOM 662 O O . SER A 1 84 ? -17.002 -15.072 1.363 1.00 66.44 84 SER A O 1
ATOM 664 N N . SER A 1 85 ? -16.344 -16.573 -0.182 1.00 55.91 85 SER A N 1
ATOM 665 C CA . SER A 1 85 ? -17.466 -16.290 -1.079 1.00 55.91 85 SER A CA 1
ATOM 666 C C . SER A 1 85 ? -18.758 -16.643 -0.329 1.00 55.91 85 SER A C 1
ATOM 668 O O . SER A 1 85 ? -18.784 -17.703 0.308 1.00 55.91 85 SER A O 1
ATOM 670 N N . PRO A 1 86 ? -19.815 -15.811 -0.346 1.00 54.91 86 PRO A N 1
ATOM 671 C CA . PRO A 1 86 ? -21.122 -16.216 0.149 1.00 54.91 86 PRO A CA 1
ATOM 672 C C . PRO A 1 86 ? -21.719 -17.225 -0.842 1.00 54.91 86 PRO A C 1
ATOM 674 O O . PRO A 1 86 ? -22.625 -16.917 -1.605 1.00 54.91 86 PRO A O 1
ATOM 677 N N . ALA A 1 87 ? -21.167 -18.433 -0.871 1.00 56.34 87 ALA A N 1
ATOM 678 C CA . ALA A 1 87 ? -21.730 -19.577 -1.559 1.00 56.34 87 ALA A CA 1
ATOM 679 C C . ALA A 1 87 ? -22.137 -20.576 -0.476 1.00 56.34 87 ALA A C 1
ATOM 681 O O . ALA A 1 87 ? -21.291 -21.272 0.082 1.00 56.34 87 ALA A O 1
ATOM 682 N N . GLY A 1 88 ? -23.431 -20.579 -0.143 1.00 54.97 88 GLY A N 1
ATOM 683 C CA . GLY A 1 88 ? -24.015 -21.542 0.787 1.00 54.97 88 GLY A CA 1
ATOM 684 C C . GLY A 1 88 ? -25.025 -20.967 1.778 1.00 54.97 88 GLY A C 1
ATOM 685 O O . GLY A 1 88 ? -24.917 -21.244 2.965 1.00 54.97 88 GLY A O 1
ATOM 686 N N . VAL A 1 89 ? -26.025 -20.209 1.325 1.00 52.56 89 VAL A N 1
ATOM 687 C CA . VAL A 1 89 ? -27.354 -20.343 1.940 1.00 52.56 89 VAL A CA 1
ATOM 688 C C . VAL A 1 89 ? -28.177 -21.159 0.961 1.00 52.56 89 VAL A C 1
ATOM 690 O O . VAL A 1 89 ? -28.479 -20.708 -0.140 1.00 52.56 89 VAL A O 1
ATOM 693 N N . GLY A 1 90 ? -28.387 -22.425 1.317 1.00 55.53 90 GLY A N 1
ATOM 694 C CA . GLY A 1 90 ? -29.253 -23.313 0.570 1.00 55.53 90 GLY A CA 1
ATOM 695 C C . GLY A 1 90 ? -30.659 -22.744 0.591 1.00 55.53 90 GLY A C 1
ATOM 696 O O . GLY A 1 90 ? -31.256 -22.618 1.657 1.00 55.53 90 GLY A O 1
ATOM 697 N N . GLU A 1 91 ? -31.178 -22.411 -0.582 1.00 47.12 91 GLU A N 1
ATOM 698 C CA . GLU A 1 91 ? -32.613 -22.278 -0.751 1.00 47.12 91 GLU A CA 1
ATOM 699 C C . GLU A 1 91 ? -33.146 -23.694 -0.979 1.00 47.12 91 GLU A C 1
ATOM 701 O O . GLU A 1 91 ? -33.094 -24.257 -2.073 1.00 47.12 91 GLU A O 1
ATOM 706 N N . LEU A 1 92 ? -33.515 -24.323 0.138 1.00 56.53 92 LEU A N 1
ATOM 707 C CA . LEU A 1 92 ? -34.435 -25.445 0.146 1.00 56.53 92 LEU A CA 1
ATOM 708 C C . LEU A 1 92 ? -35.813 -24.918 -0.274 1.00 56.53 92 LEU A C 1
ATOM 710 O O . LEU A 1 92 ? -36.260 -23.885 0.219 1.00 56.53 92 LEU A O 1
ATOM 714 N N . LEU A 1 93 ? -36.419 -25.688 -1.174 1.00 40.78 93 LEU A N 1
ATOM 715 C CA . LEU A 1 93 ? -37.791 -25.683 -1.691 1.00 40.78 93 LEU A CA 1
ATOM 716 C C . LEU A 1 93 ? -38.886 -25.226 -0.698 1.00 40.78 93 LEU A C 1
ATOM 718 O O . LEU A 1 93 ? -38.732 -25.334 0.522 1.00 40.78 93 LEU A O 1
ATOM 722 N N . PRO A 1 94 ? -40.038 -24.788 -1.230 1.00 56.44 94 PRO A N 1
ATOM 723 C CA . PRO A 1 94 ? -41.059 -25.748 -1.674 1.00 56.44 94 PRO A CA 1
ATOM 724 C C . PRO A 1 94 ? -41.156 -25.913 -3.193 1.00 56.44 94 PRO A C 1
ATOM 726 O O . PRO A 1 94 ? -41.012 -24.904 -3.917 1.00 56.44 94 PRO A O 1
#

Mean predicted aligned error: 6.58 Å

pLDDT: mean 87.76, std 13.04, range [40.78, 96.12]

Nearest PDB structures (foldseek):
  1dgn-assembly1_A  TM=8.824E-01  e=3.215E-03  Homo sapiens
  7keu-assembly1_F  TM=8.388E-01  e=6.846E-03  Homo sapiens
  7keu-assembly1_G  TM=8.689E-01  e=9.992E-03  Homo sapiens
  3t6p-assembly1_A  TM=7.807E-01  e=1.135E-01  Homo sapiens
  5gpq-assembly1_A  TM=8.493E-01  e=1.845E-01  Escherichia coli O157:H7

Sequence (94 aa):
MVRCEFVKTVKISVIRGLLDDLLEQKVFSTEDKVSVMENERSRKDRARCLIDMVIGKGEKASRIMIASMKKKYKDLCSTLGLISSPAGVGELLP